Protein AF-A0A2S6GX81-F1 (afdb_monomer_lite)

Sequence (161 aa):
MDPTSSNTDDGLLDSLLEAAHRHRLNGKPDRALTLLHQAISLGGEDRAYARATTADLLFSIGEVEGAREQLHFLRTETPVWSAPCQLVAEMAGDRGELPEALSWYDLALANLPEEDMAEMDGPNAGYCFANSLLNARNRVRRAMDRPLDDWDNMTIDFKDR

Foldseek 3Di:
DDPDDPDDVPCLLVVLQVVLVVCVVVVNNVSSVVSLVVQLVVDDVSVLLSLLSNLLSCVVVVVNVSSVVSVVCQLPDPPRALVSLQSNLVVCVVVVVLVSSLVSLVSSLVNPDPVLVVCCVPPCVLPGPLLVSLVSNLVSCVVVVHDDDP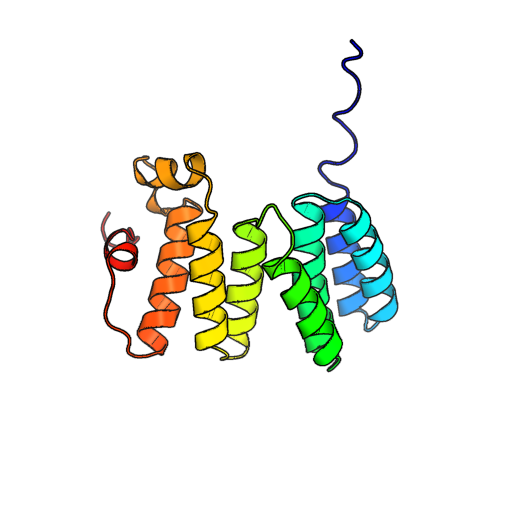SVVSHDDPVPD

Secondary structure (DSSP, 8-state):
------SSSTTHHHHHHHHHHHHHHTT-HHHHHHHHHHHHTT-HHHHHHHHHHHHHHHHHTT-HHHHHHHHHHHHHSSS--HHHHHHHHHHHHHTT-HHHHHHHHHHHHHT--HHHHHGGGSTTGGGSHHHHHHHHHHHHHHHTTPPP-TTGGG---GGG-

InterPro domains:
  IPR011990 Tetratricopeptide-like helical domain superfamily [G3DSA:1.25.40.10] (3-146)
  IPR011990 Tetratricopeptide-like helical domain superfamily [SSF48452] (8-115)

Organism: NCBI:txid155976

Radius of gyration: 17.34 Å; chains: 1; bounding box: 40×48×45 Å

pLDDT: mean 91.12, std 14.39, range [30.72, 98.69]

Structure (mmCIF, N/CA/C/O backbone):
data_AF-A0A2S6GX81-F1
#
_entry.id   AF-A0A2S6GX81-F1
#
loop_
_atom_site.group_PDB
_atom_site.id
_atom_site.type_symbol
_atom_site.label_atom_id
_atom_site.label_alt_id
_atom_site.label_comp_id
_atom_site.label_asym_id
_atom_site.label_entity_id
_atom_site.label_seq_id
_atom_site.pdbx_PDB_ins_code
_atom_site.Cartn_x
_atom_site.Cartn_y
_atom_site.Cartn_z
_atom_site.occupancy
_atom_site.B_iso_or_equiv
_atom_site.auth_seq_id
_atom_site.auth_comp_id
_atom_site.auth_asym_id
_atom_site.auth_atom_id
_atom_site.pdbx_PDB_model_num
ATOM 1 N N . MET A 1 1 ? 24.978 29.513 3.551 1.00 39.66 1 MET A N 1
ATOM 2 C CA . MET A 1 1 ? 24.380 28.241 3.105 1.00 39.66 1 MET A CA 1
ATOM 3 C C . MET A 1 1 ? 24.725 27.240 4.181 1.00 39.66 1 MET A C 1
ATOM 5 O O . MET A 1 1 ? 25.876 26.833 4.241 1.00 39.66 1 MET A O 1
ATOM 9 N N . ASP A 1 2 ? 23.795 26.991 5.098 1.00 30.72 2 ASP A N 1
ATOM 10 C CA . ASP A 1 2 ? 23.990 26.023 6.180 1.00 30.72 2 ASP A CA 1
ATOM 11 C C . ASP A 1 2 ? 23.835 24.598 5.639 1.00 30.72 2 ASP A C 1
ATOM 13 O O . ASP A 1 2 ? 22.800 24.301 5.039 1.00 30.72 2 ASP A O 1
ATOM 17 N N . PRO A 1 3 ? 24.815 23.706 5.855 1.00 44.44 3 PRO A N 1
ATOM 18 C CA . PRO A 1 3 ? 24.682 22.283 5.617 1.00 44.44 3 PRO A CA 1
ATOM 19 C C . PRO A 1 3 ? 24.415 21.585 6.957 1.00 44.44 3 PRO A C 1
ATOM 21 O O . PRO A 1 3 ? 25.279 20.894 7.486 1.00 44.44 3 PRO A O 1
ATOM 24 N N . THR A 1 4 ? 23.242 21.801 7.554 1.00 47.16 4 THR A N 1
ATOM 25 C CA . THR A 1 4 ? 22.838 21.107 8.791 1.00 47.16 4 THR A CA 1
ATOM 26 C C . THR A 1 4 ? 21.326 20.895 8.824 1.00 47.16 4 THR A C 1
ATOM 28 O O . THR A 1 4 ? 20.606 21.623 9.501 1.00 47.16 4 THR A O 1
ATOM 31 N N . SER A 1 5 ? 20.824 19.912 8.079 1.00 43.75 5 SER A N 1
ATOM 32 C CA . SER A 1 5 ? 19.507 19.288 8.310 1.00 43.75 5 SER A CA 1
ATOM 33 C C . SER A 1 5 ? 19.464 17.956 7.568 1.00 43.75 5 SER A C 1
ATOM 35 O O . SER A 1 5 ? 18.913 17.866 6.483 1.00 43.75 5 SER A O 1
ATOM 37 N N . SER A 1 6 ? 20.157 16.949 8.095 1.00 46.31 6 SER A N 1
ATOM 38 C CA . SER A 1 6 ? 20.102 15.574 7.581 1.00 46.31 6 SER A CA 1
ATOM 39 C C . SER A 1 6 ? 20.780 14.650 8.589 1.00 46.31 6 SER A C 1
ATOM 41 O O . SER A 1 6 ? 21.928 14.266 8.371 1.00 46.31 6 SER A O 1
ATOM 43 N N . ASN A 1 7 ? 20.142 14.384 9.739 1.00 39.34 7 ASN A N 1
ATOM 44 C CA . ASN A 1 7 ? 20.481 13.182 10.525 1.00 39.34 7 ASN A CA 1
ATOM 45 C C . ASN A 1 7 ? 19.511 12.790 11.665 1.00 39.34 7 ASN A C 1
ATOM 47 O O . ASN A 1 7 ? 19.928 12.088 12.585 1.00 39.34 7 ASN A O 1
ATOM 51 N N . THR A 1 8 ? 18.247 13.232 11.663 1.00 43.56 8 THR A N 1
ATOM 52 C CA . THR A 1 8 ? 17.301 12.866 12.747 1.00 43.56 8 THR A CA 1
ATOM 53 C C . THR A 1 8 ? 15.945 12.328 12.293 1.00 43.56 8 THR A C 1
ATOM 55 O O . THR A 1 8 ? 15.230 11.805 13.144 1.00 43.56 8 THR A O 1
ATOM 58 N N . ASP A 1 9 ? 15.611 12.388 10.999 1.00 54.78 9 ASP A N 1
ATOM 59 C CA . ASP A 1 9 ? 14.265 12.039 10.515 1.00 54.78 9 ASP A CA 1
ATOM 60 C C . ASP A 1 9 ? 14.164 10.655 9.843 1.00 54.78 9 ASP A C 1
ATOM 62 O O . ASP A 1 9 ? 13.097 10.052 9.919 1.00 54.78 9 ASP A O 1
ATOM 66 N N . ASP A 1 10 ? 15.259 10.077 9.325 1.00 61.06 10 ASP A N 1
ATOM 67 C CA . ASP A 1 10 ? 15.243 8.837 8.510 1.00 61.06 10 ASP A CA 1
ATOM 68 C C . ASP A 1 10 ? 14.699 7.571 9.214 1.00 61.06 10 ASP A C 1
ATOM 70 O O . ASP A 1 10 ? 14.503 6.548 8.572 1.00 61.06 10 ASP A O 1
ATOM 74 N N . GLY A 1 11 ? 14.445 7.606 10.526 1.00 86.19 11 GLY A N 1
ATOM 75 C CA . GLY A 1 11 ? 13.850 6.487 11.277 1.00 86.19 11 GLY A CA 1
ATOM 76 C C . GLY A 1 11 ? 12.650 6.872 12.144 1.00 86.19 11 GLY A C 1
ATOM 77 O O . GLY A 1 11 ? 12.181 6.059 12.952 1.00 86.19 11 GLY A O 1
ATOM 78 N N . LEU A 1 12 ? 12.169 8.118 12.044 1.00 92.94 12 LEU A N 1
ATOM 79 C CA . LEU A 1 12 ? 11.042 8.578 12.853 1.00 92.94 12 LEU A CA 1
ATOM 80 C C . LEU A 1 12 ? 9.736 7.935 12.382 1.00 92.94 12 LEU A C 1
ATOM 82 O O . LEU A 1 12 ? 8.969 7.467 13.227 1.00 92.94 12 LEU A O 1
ATOM 86 N N . LEU A 1 13 ? 9.519 7.849 11.064 1.00 94.69 13 LEU A N 1
ATOM 87 C CA . LEU A 1 13 ? 8.404 7.094 10.496 1.00 94.69 13 LEU A CA 1
ATOM 88 C C . LEU A 1 13 ? 8.407 5.663 11.035 1.00 94.69 13 LEU A C 1
ATOM 90 O O . LEU A 1 13 ? 7.440 5.262 11.677 1.00 94.69 13 LEU A O 1
ATOM 94 N N . ASP A 1 14 ? 9.505 4.930 10.850 1.00 94.88 14 ASP A N 1
ATOM 95 C CA . ASP A 1 14 ? 9.631 3.536 11.284 1.00 94.88 14 ASP A CA 1
ATOM 96 C C . ASP A 1 14 ? 9.312 3.371 12.769 1.00 94.88 14 ASP A C 1
ATOM 98 O O . ASP A 1 14 ? 8.541 2.495 13.162 1.00 94.88 14 ASP A O 1
ATOM 102 N N . SER A 1 15 ? 9.842 4.265 13.606 1.00 97.00 15 SER A N 1
ATOM 103 C CA . SER A 1 15 ? 9.584 4.260 15.046 1.00 97.00 15 SER A CA 1
ATOM 104 C C . SER A 1 15 ? 8.103 4.470 15.376 1.00 97.00 15 SER A C 1
ATOM 106 O O . SER A 1 15 ? 7.568 3.810 16.274 1.00 97.00 15 SER A O 1
ATOM 108 N N . LEU A 1 16 ? 7.433 5.381 14.664 1.00 97.75 16 LEU A N 1
ATOM 109 C CA . LEU A 1 16 ? 6.007 5.660 14.828 1.00 97.75 16 LEU A CA 1
ATOM 110 C C . LEU A 1 16 ? 5.143 4.499 14.327 1.00 97.75 16 LEU A C 1
ATOM 112 O O . LEU A 1 16 ? 4.221 4.097 15.040 1.00 97.75 16 LEU A O 1
ATOM 116 N N . LEU A 1 17 ? 5.450 3.934 13.155 1.00 96.44 17 LEU A N 1
ATOM 117 C CA . LEU A 1 17 ? 4.729 2.797 12.575 1.00 96.44 17 LEU A CA 1
ATOM 118 C C . LEU A 1 17 ? 4.861 1.553 13.456 1.00 96.44 17 LEU A C 1
ATOM 120 O O . LEU A 1 17 ? 3.857 0.925 13.792 1.00 96.44 17 LEU A O 1
ATOM 124 N N . GLU A 1 18 ? 6.069 1.243 13.917 1.00 97.19 18 GLU A N 1
ATOM 125 C CA . GLU A 1 18 ? 6.337 0.131 14.828 1.00 97.19 18 GLU A CA 1
ATOM 126 C C . GLU A 1 18 ? 5.603 0.322 16.169 1.00 97.19 18 GLU A C 1
ATOM 128 O O . GLU A 1 18 ? 4.937 -0.583 16.682 1.00 97.19 18 GLU A O 1
ATOM 133 N N . ALA A 1 19 ? 5.635 1.529 16.743 1.00 97.81 19 ALA A N 1
ATOM 134 C CA . ALA A 1 19 ? 4.887 1.821 17.964 1.00 97.81 19 ALA A CA 1
ATOM 135 C C . ALA A 1 19 ? 3.361 1.730 17.761 1.00 97.81 19 ALA A C 1
ATOM 137 O O . ALA A 1 19 ? 2.661 1.185 18.625 1.00 97.81 19 ALA A O 1
ATOM 138 N N . ALA A 1 20 ? 2.843 2.209 16.628 1.00 97.31 20 ALA A N 1
ATOM 139 C CA . ALA A 1 20 ? 1.436 2.085 16.261 1.00 97.31 20 ALA A CA 1
ATOM 140 C C . ALA A 1 20 ? 1.031 0.614 16.102 1.00 97.31 20 ALA A C 1
ATOM 142 O O . ALA A 1 20 ? 0.021 0.189 16.671 1.00 97.31 20 ALA A O 1
ATOM 143 N N . HIS A 1 21 ? 1.855 -0.190 15.427 1.00 95.81 21 HIS A N 1
ATOM 144 C CA . HIS A 1 21 ? 1.649 -1.624 15.264 1.00 95.81 21 HIS A CA 1
ATOM 145 C C . HIS A 1 21 ? 1.559 -2.337 16.619 1.00 95.81 21 HIS A C 1
ATOM 147 O O . HIS A 1 21 ? 0.603 -3.074 16.877 1.00 95.81 21 HIS A O 1
ATOM 153 N N . ARG A 1 22 ? 2.476 -2.040 17.551 1.00 97.94 22 ARG A N 1
ATOM 154 C CA . ARG A 1 22 ? 2.406 -2.570 18.923 1.00 97.94 22 ARG A CA 1
ATOM 155 C C . ARG A 1 22 ? 1.123 -2.169 19.643 1.00 97.94 22 ARG A C 1
ATOM 157 O O . ARG A 1 22 ? 0.556 -2.979 20.375 1.00 97.94 22 ARG A O 1
ATOM 164 N N . HIS A 1 23 ? 0.641 -0.939 19.480 1.00 97.81 23 HIS A N 1
ATOM 165 C CA . HIS A 1 23 ? -0.634 -0.532 20.074 1.00 97.81 23 HIS A CA 1
ATOM 166 C C . HIS A 1 23 ? -1.828 -1.267 19.464 1.00 97.81 23 HIS A C 1
ATOM 168 O O . HIS A 1 23 ? -2.697 -1.708 20.220 1.00 97.81 23 HIS A O 1
ATOM 174 N N . ARG A 1 24 ? -1.830 -1.476 18.143 1.00 94.44 24 ARG A N 1
ATOM 175 C CA . ARG A 1 24 ? -2.839 -2.277 17.441 1.00 94.44 24 ARG A CA 1
ATOM 176 C C . ARG A 1 24 ? -2.900 -3.704 17.987 1.00 94.44 24 ARG A C 1
ATOM 178 O O . ARG A 1 24 ? -3.968 -4.137 18.407 1.00 94.44 24 ARG A O 1
ATOM 185 N N . LEU A 1 25 ? -1.758 -4.393 18.072 1.00 95.56 25 LEU A N 1
ATOM 186 C CA . LEU A 1 25 ? -1.678 -5.761 18.610 1.00 95.56 25 LEU A CA 1
ATOM 187 C C . LEU A 1 25 ? -2.169 -5.870 20.062 1.00 95.56 25 LEU A C 1
ATOM 189 O O . LEU A 1 25 ? -2.679 -6.906 20.473 1.00 95.56 25 LEU A O 1
ATOM 193 N N . ASN A 1 26 ? -2.053 -4.790 20.834 1.00 96.81 26 ASN A N 1
ATOM 194 C CA . ASN A 1 26 ? -2.529 -4.716 22.214 1.00 96.81 26 ASN A CA 1
ATOM 195 C C . ASN A 1 26 ? -3.995 -4.251 22.346 1.00 96.81 26 ASN A C 1
ATOM 197 O O . ASN A 1 26 ? -4.411 -3.897 23.451 1.00 96.81 26 ASN A O 1
ATOM 201 N N . GLY A 1 27 ? -4.760 -4.191 21.249 1.00 96.31 27 GLY A N 1
ATOM 202 C CA . GLY A 1 27 ? -6.167 -3.776 21.257 1.00 96.31 27 GLY A CA 1
ATOM 203 C C . GLY A 1 27 ? -6.373 -2.300 21.606 1.00 96.31 27 GLY A C 1
ATOM 204 O O . GLY A 1 27 ? -7.377 -1.947 22.218 1.00 96.31 27 GLY A O 1
ATOM 205 N N . LYS A 1 28 ? -5.408 -1.431 21.274 1.00 97.88 28 LYS A N 1
ATOM 206 C CA . LYS A 1 28 ? -5.448 0.018 21.554 1.00 97.88 28 LYS A CA 1
ATOM 207 C C . LYS A 1 28 ? -5.445 0.832 20.249 1.00 97.88 28 LYS A C 1
ATOM 209 O O . LYS A 1 28 ? -4.477 1.563 20.014 1.00 97.88 28 LYS A O 1
ATOM 214 N N . PRO A 1 29 ? -6.487 0.718 19.403 1.00 96.81 29 PRO A N 1
ATOM 215 C CA . PRO A 1 29 ? -6.523 1.364 18.091 1.00 96.81 29 PRO A CA 1
ATOM 216 C C . PRO A 1 29 ? -6.407 2.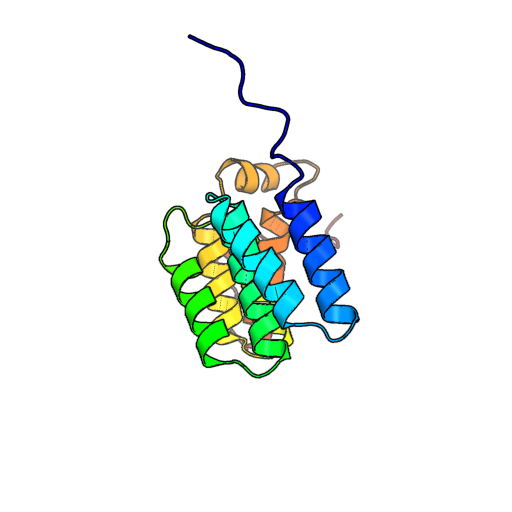892 18.173 1.00 96.81 29 PRO A C 1
ATOM 218 O O . PRO A 1 29 ? -5.634 3.465 17.418 1.00 96.81 29 PRO A O 1
ATOM 221 N N . ASP A 1 30 ? -7.027 3.548 19.157 1.00 97.69 30 ASP A N 1
ATOM 222 C CA . ASP A 1 30 ? -6.940 5.013 19.318 1.00 97.69 30 ASP A CA 1
ATOM 223 C C . ASP A 1 30 ? -5.504 5.511 19.539 1.00 97.69 30 ASP A C 1
ATOM 225 O O . ASP A 1 30 ? -5.095 6.570 19.053 1.00 97.69 30 ASP A O 1
ATOM 229 N N . ARG A 1 31 ? -4.699 4.727 20.270 1.00 98.19 31 ARG A N 1
ATOM 230 C CA . ARG A 1 31 ? -3.282 5.045 20.487 1.00 98.19 31 ARG A CA 1
ATOM 231 C C . ARG A 1 31 ? -2.466 4.828 19.223 1.00 98.19 31 ARG A C 1
ATOM 233 O O . ARG A 1 31 ? -1.569 5.619 18.956 1.00 98.19 31 ARG A O 1
ATOM 240 N N . ALA A 1 32 ? -2.786 3.789 18.456 1.00 98.31 32 ALA A N 1
ATOM 241 C CA . ALA A 1 32 ? -2.164 3.569 17.159 1.00 98.31 32 ALA A CA 1
ATOM 242 C C . ALA A 1 32 ? -2.495 4.723 16.194 1.00 98.31 32 ALA A C 1
ATOM 244 O O . ALA A 1 32 ? -1.577 5.319 15.642 1.00 98.31 32 ALA A O 1
ATOM 245 N N . LEU A 1 33 ? -3.766 5.131 16.094 1.00 98.31 33 LEU A N 1
ATOM 246 C CA . LEU A 1 33 ? -4.204 6.267 15.272 1.00 98.31 33 LEU A CA 1
ATOM 247 C C . LEU A 1 33 ? -3.524 7.580 15.672 1.00 98.31 33 LEU A C 1
ATOM 249 O O . LEU A 1 33 ? -3.109 8.346 14.809 1.00 98.31 33 LEU A O 1
ATOM 253 N N . THR A 1 34 ? -3.336 7.823 16.972 1.00 98.38 34 THR A N 1
ATOM 254 C CA . THR A 1 34 ? -2.618 9.016 17.453 1.00 98.38 34 THR A CA 1
ATOM 255 C C . THR A 1 34 ? -1.191 9.084 16.899 1.00 98.38 34 THR A C 1
ATOM 257 O O . THR A 1 34 ? -0.740 10.154 16.496 1.00 98.38 34 THR A O 1
ATOM 260 N N . LEU A 1 35 ? -0.482 7.953 16.857 1.00 98.56 35 LEU A N 1
ATOM 261 C CA . LEU A 1 35 ? 0.884 7.881 16.330 1.00 98.56 35 LEU A CA 1
ATOM 262 C C . LEU A 1 35 ? 0.908 7.974 14.804 1.00 98.56 35 LEU A C 1
ATOM 264 O O . LEU A 1 35 ? 1.767 8.647 14.244 1.00 98.56 35 LEU A O 1
ATOM 268 N N . LEU A 1 36 ? -0.072 7.376 14.128 1.00 98.31 36 LEU A N 1
ATOM 269 C CA . LEU A 1 36 ? -0.196 7.486 12.677 1.00 98.31 36 LEU A CA 1
ATOM 270 C C . LEU A 1 36 ? -0.523 8.920 12.230 1.00 98.31 36 LEU A C 1
ATOM 272 O O . LEU A 1 36 ? 0.027 9.385 11.237 1.00 98.31 36 LEU A O 1
ATOM 276 N N . HIS A 1 37 ? -1.316 9.678 12.992 1.00 98.00 37 HIS A N 1
ATOM 277 C CA . HIS A 1 37 ? -1.522 11.111 12.739 1.00 98.00 37 HIS A CA 1
ATOM 278 C C . HIS A 1 37 ? -0.238 11.939 12.911 1.00 98.00 37 HIS A C 1
ATOM 280 O O . HIS A 1 37 ? -0.025 12.913 12.183 1.00 98.00 37 HIS A O 1
ATOM 286 N N . GLN A 1 38 ? 0.643 11.551 13.839 1.00 97.75 38 GLN A N 1
ATOM 287 C CA . GLN A 1 38 ? 1.975 12.156 13.936 1.00 97.75 38 GLN A CA 1
ATOM 288 C C . GLN A 1 38 ? 2.814 11.816 12.700 1.00 97.75 38 GLN A C 1
ATOM 290 O O . GLN A 1 38 ? 3.408 12.720 12.121 1.00 97.75 38 GLN A O 1
ATOM 295 N N . ALA A 1 39 ? 2.784 10.564 12.236 1.00 97.38 39 ALA A N 1
ATOM 296 C CA . ALA A 1 39 ? 3.502 10.143 11.032 1.00 97.38 39 ALA A CA 1
ATOM 297 C C . ALA A 1 39 ? 2.999 10.866 9.764 1.00 97.38 39 ALA A C 1
ATOM 299 O O . ALA A 1 39 ? 3.794 11.332 8.956 1.00 97.38 39 ALA A O 1
ATOM 300 N N . ILE A 1 40 ? 1.687 11.093 9.632 1.00 97.88 40 ILE A N 1
ATOM 301 C CA . ILE A 1 40 ? 1.101 11.915 8.552 1.00 97.88 40 ILE A CA 1
ATOM 302 C C . ILE A 1 40 ? 1.668 13.346 8.546 1.00 97.88 40 ILE A C 1
ATOM 304 O O . ILE A 1 40 ? 1.825 13.962 7.483 1.00 97.88 40 ILE A O 1
ATOM 308 N N . SER A 1 41 ? 1.982 13.882 9.727 1.00 96.88 41 SER A N 1
ATOM 309 C CA . SER A 1 41 ? 2.504 15.241 9.884 1.00 96.88 41 SER A CA 1
ATOM 310 C C . SER A 1 41 ? 3.959 15.390 9.418 1.00 96.88 41 SER A C 1
ATOM 312 O O . SER A 1 41 ? 4.379 16.522 9.193 1.00 96.88 41 SER A O 1
ATOM 314 N N . LEU A 1 42 ? 4.694 14.287 9.207 1.00 95.38 42 LEU A N 1
ATOM 315 C CA . LEU A 1 42 ? 6.056 14.303 8.648 1.00 95.38 42 LEU A CA 1
ATOM 316 C C . LEU A 1 42 ? 6.075 14.791 7.190 1.00 95.38 42 LEU A C 1
ATOM 318 O O . LEU A 1 42 ? 7.016 15.450 6.760 1.00 95.38 42 LEU A O 1
ATOM 322 N N . GLY A 1 43 ? 4.984 14.571 6.447 1.00 95.19 43 GLY A N 1
ATOM 323 C CA . GLY A 1 43 ? 4.894 14.968 5.041 1.00 95.19 43 GLY A CA 1
ATOM 324 C C . GLY A 1 43 ? 5.614 14.004 4.100 1.00 95.19 43 GLY A C 1
ATOM 325 O O . GLY A 1 43 ? 5.954 12.894 4.487 1.00 95.19 43 GLY A O 1
ATOM 326 N N . GLY A 1 44 ? 5.778 14.414 2.839 1.00 95.25 44 GLY A N 1
ATOM 327 C CA . GLY A 1 44 ? 6.495 13.623 1.834 1.00 95.25 44 GLY A CA 1
ATOM 328 C C . GLY A 1 44 ? 5.949 12.203 1.650 1.00 95.25 44 GLY A C 1
ATOM 329 O O . GLY A 1 44 ? 4.738 11.976 1.717 1.00 95.25 44 GLY A O 1
ATOM 330 N N . GLU A 1 45 ? 6.857 11.265 1.399 1.00 95.12 45 GLU A N 1
ATOM 331 C CA . GLU A 1 45 ? 6.552 9.839 1.268 1.00 95.12 45 GLU A CA 1
ATOM 332 C C . GLU A 1 45 ? 6.116 9.210 2.603 1.00 95.12 45 GLU A C 1
ATOM 334 O O . GLU A 1 45 ? 5.188 8.401 2.631 1.00 95.12 45 GLU A O 1
ATOM 339 N N . ASP A 1 46 ? 6.676 9.664 3.727 1.00 96.31 46 ASP A N 1
ATOM 340 C CA . ASP A 1 46 ? 6.303 9.204 5.071 1.00 96.31 46 ASP A CA 1
ATOM 341 C C . ASP A 1 46 ? 4.813 9.391 5.354 1.00 96.31 46 ASP A C 1
ATOM 343 O O . ASP A 1 46 ? 4.138 8.498 5.876 1.00 96.31 46 ASP A O 1
ATOM 347 N N . ARG A 1 47 ? 4.257 10.539 4.947 1.00 97.38 47 ARG A N 1
ATOM 348 C CA . ARG A 1 47 ? 2.814 10.779 5.018 1.00 97.38 47 ARG A CA 1
ATOM 349 C C . ARG A 1 47 ? 2.042 9.739 4.218 1.00 97.38 47 ARG A C 1
ATOM 351 O O . ARG A 1 47 ? 1.008 9.269 4.689 1.00 97.38 47 ARG A O 1
ATOM 358 N N . ALA A 1 48 ? 2.500 9.411 3.016 1.00 97.88 48 ALA A N 1
ATOM 359 C CA . ALA A 1 48 ? 1.827 8.460 2.146 1.00 97.88 48 ALA A CA 1
ATOM 360 C C . ALA A 1 48 ? 1.817 7.048 2.763 1.00 97.88 48 ALA A C 1
ATOM 362 O O . ALA A 1 48 ? 0.750 6.430 2.842 1.00 97.88 48 ALA A O 1
ATOM 363 N N . TYR A 1 49 ? 2.942 6.589 3.321 1.00 97.62 49 TYR A N 1
ATOM 364 C CA . TYR A 1 49 ? 3.000 5.347 4.105 1.00 97.62 49 TYR A CA 1
ATOM 365 C C . TYR A 1 49 ? 2.070 5.374 5.320 1.00 97.62 49 TYR A C 1
ATOM 367 O O . TYR A 1 49 ? 1.328 4.418 5.576 1.00 97.62 49 TYR A O 1
ATOM 375 N N . ALA A 1 50 ? 2.065 6.484 6.058 1.00 98.06 50 ALA A N 1
ATOM 376 C CA . ALA A 1 50 ? 1.216 6.647 7.227 1.00 98.06 50 ALA A CA 1
ATOM 377 C C . ALA A 1 50 ? -0.275 6.617 6.860 1.00 98.06 50 ALA A C 1
ATOM 379 O O . ALA A 1 50 ? -1.062 6.002 7.580 1.00 98.06 50 ALA A O 1
ATOM 380 N N . ARG A 1 51 ? -0.681 7.207 5.727 1.00 98.50 51 ARG A N 1
ATOM 381 C CA . ARG A 1 51 ? -2.062 7.130 5.220 1.00 98.50 51 ARG A CA 1
ATOM 382 C C . ARG A 1 51 ? -2.457 5.705 4.842 1.00 98.50 51 ARG A C 1
ATOM 384 O O . ARG A 1 51 ? -3.523 5.263 5.266 1.00 98.50 51 ARG A O 1
ATOM 391 N N . ALA A 1 52 ? -1.604 4.976 4.120 1.00 98.25 52 ALA A N 1
ATOM 392 C CA . ALA A 1 52 ? -1.845 3.569 3.786 1.00 98.25 52 ALA A CA 1
ATOM 393 C C . ALA A 1 52 ? -2.016 2.713 5.057 1.00 98.25 52 ALA A C 1
ATOM 395 O O . ALA A 1 52 ? -3.002 1.991 5.203 1.00 98.25 52 ALA A O 1
ATOM 396 N N . THR A 1 53 ? -1.126 2.894 6.037 1.00 98.06 53 THR A N 1
ATOM 397 C CA . THR A 1 53 ? -1.184 2.186 7.329 1.00 98.06 53 THR A CA 1
ATOM 398 C C . THR A 1 53 ? -2.416 2.574 8.153 1.00 98.06 53 THR A C 1
ATOM 400 O O . THR A 1 53 ? -3.031 1.734 8.810 1.00 98.06 53 THR A O 1
ATOM 403 N N . THR A 1 54 ? -2.814 3.849 8.111 1.00 98.56 54 THR A N 1
ATOM 404 C CA . THR A 1 54 ? -4.038 4.332 8.767 1.00 98.56 54 THR A CA 1
ATOM 405 C C . THR A 1 54 ? -5.272 3.696 8.140 1.00 98.56 54 THR A C 1
ATOM 407 O O . THR A 1 54 ? -6.158 3.262 8.871 1.00 98.56 54 THR A O 1
ATOM 410 N N . ALA A 1 55 ? -5.321 3.583 6.811 1.00 98.44 55 ALA A N 1
ATOM 411 C CA . ALA A 1 55 ? -6.417 2.917 6.121 1.00 98.44 55 ALA A CA 1
ATOM 412 C C . ALA A 1 55 ? -6.534 1.435 6.515 1.00 98.44 55 ALA A C 1
ATOM 414 O O . ALA A 1 55 ? -7.639 0.996 6.829 1.00 98.44 55 ALA A O 1
ATOM 415 N N . ASP A 1 56 ? -5.424 0.686 6.576 1.00 97.31 56 ASP A N 1
ATOM 416 C CA . ASP A 1 56 ? -5.428 -0.712 7.048 1.00 97.31 56 ASP A CA 1
ATOM 417 C C . ASP A 1 56 ? -5.990 -0.832 8.471 1.00 97.31 56 ASP A C 1
ATOM 419 O O . ASP A 1 56 ? -6.902 -1.620 8.739 1.00 97.31 56 ASP A O 1
ATOM 423 N N . LEU A 1 57 ? -5.501 0.009 9.389 1.00 97.56 57 LEU A N 1
ATOM 424 C CA . LEU A 1 57 ? -5.995 0.022 10.762 1.00 97.56 57 LEU A CA 1
ATOM 425 C C . LEU A 1 57 ? -7.499 0.323 10.817 1.00 97.56 57 LEU A C 1
ATOM 427 O O . LEU A 1 57 ? -8.225 -0.397 11.501 1.00 97.56 57 LEU A O 1
ATOM 431 N N . LEU A 1 58 ? -7.968 1.343 10.097 1.00 98.31 58 LEU A N 1
ATOM 432 C CA . LEU A 1 58 ? -9.378 1.740 10.075 1.00 98.31 58 LEU A CA 1
ATOM 433 C C . LEU A 1 58 ? -10.275 0.635 9.501 1.00 98.31 58 LEU A C 1
ATOM 435 O O . LEU A 1 58 ? -11.291 0.306 10.114 1.00 98.31 58 LEU A O 1
ATOM 439 N N . PHE A 1 59 ? -9.868 -0.025 8.411 1.00 97.06 59 PHE A N 1
ATOM 440 C CA . PHE A 1 59 ? -10.575 -1.208 7.913 1.00 97.06 59 PHE A CA 1
ATOM 441 C C . PHE A 1 59 ? -10.638 -2.317 8.968 1.00 97.06 59 PHE A C 1
ATOM 443 O O . PHE A 1 59 ? -11.707 -2.888 9.185 1.00 97.06 59 PHE A O 1
ATOM 450 N N . SER A 1 60 ? -9.530 -2.595 9.664 1.00 94.81 60 SER A N 1
ATOM 451 C CA . SER A 1 60 ? -9.464 -3.668 10.668 1.00 94.81 60 SER A CA 1
ATOM 452 C C . SER A 1 60 ? -10.400 -3.461 11.868 1.00 94.81 60 SER A C 1
ATOM 454 O O . SER A 1 60 ? -10.801 -4.437 12.502 1.00 94.81 60 SER A O 1
ATOM 456 N N . ILE A 1 61 ? -10.773 -2.211 12.167 1.00 96.31 61 ILE A N 1
ATOM 457 C CA . ILE A 1 61 ? -11.704 -1.863 13.253 1.00 96.31 61 ILE A CA 1
ATOM 458 C C . ILE A 1 61 ? -13.118 -1.525 12.756 1.00 96.31 61 ILE A C 1
ATOM 460 O O . ILE A 1 61 ? -13.977 -1.188 13.565 1.00 96.31 61 ILE A O 1
ATOM 464 N N . GLY A 1 62 ? -13.378 -1.647 11.450 1.00 96.81 62 GLY A N 1
ATOM 465 C CA . GLY A 1 62 ? -14.693 -1.414 10.845 1.00 96.81 62 GLY A CA 1
ATOM 466 C C . GLY A 1 62 ? -15.015 0.045 10.508 1.00 96.81 62 GLY A C 1
ATOM 467 O O . GLY A 1 62 ? -16.130 0.322 10.076 1.00 96.81 62 GLY A O 1
ATOM 468 N N . GLU A 1 63 ? -14.058 0.965 10.640 1.00 97.88 63 GLU A N 1
ATOM 469 C CA . GLU A 1 63 ? -14.205 2.389 10.300 1.00 97.88 63 GLU A CA 1
ATOM 470 C C . GLU A 1 63 ? -13.983 2.611 8.791 1.00 97.88 63 GLU A C 1
ATOM 472 O O . GLU A 1 63 ? -13.008 3.224 8.344 1.00 97.88 63 GLU A O 1
ATOM 477 N N . VAL A 1 64 ? -14.879 2.042 7.982 1.00 97.50 64 VAL A N 1
ATOM 478 C CA . VAL A 1 64 ? -14.736 1.926 6.521 1.00 97.50 64 VAL A CA 1
ATOM 479 C C . VAL A 1 64 ? -14.665 3.289 5.834 1.00 97.50 64 VAL A C 1
ATOM 481 O O . VAL A 1 64 ? -13.837 3.488 4.946 1.00 97.50 64 VAL A O 1
ATOM 484 N N . GLU A 1 65 ? -15.513 4.236 6.221 1.00 98.19 65 GLU A N 1
ATOM 485 C CA . GLU A 1 65 ? -15.556 5.576 5.637 1.00 98.19 65 GLU A CA 1
ATOM 486 C C . GLU A 1 65 ? -14.241 6.324 5.873 1.00 98.19 65 GLU A C 1
ATOM 488 O O . GLU A 1 65 ? -13.679 6.887 4.932 1.00 98.19 65 GLU A O 1
ATOM 493 N N . GLY A 1 66 ? -13.708 6.255 7.096 1.00 98.38 66 GLY A N 1
ATOM 494 C CA . GLY A 1 66 ? -12.417 6.849 7.432 1.00 98.38 66 GLY A CA 1
ATOM 495 C C . GLY A 1 66 ? -11.272 6.206 6.650 1.00 98.38 66 GLY A C 1
ATOM 496 O O . GLY A 1 66 ? -10.402 6.908 6.136 1.00 98.38 66 GLY A O 1
ATOM 497 N N . ALA A 1 67 ? -11.283 4.878 6.497 1.00 98.38 67 ALA A N 1
ATOM 498 C CA . ALA A 1 67 ? -10.281 4.180 5.694 1.00 98.38 67 ALA A CA 1
ATOM 499 C C . ALA A 1 67 ? -10.304 4.661 4.234 1.00 98.38 67 ALA A C 1
ATOM 501 O O . ALA A 1 67 ? -9.266 5.014 3.670 1.00 98.38 67 ALA A O 1
ATOM 502 N N . ARG A 1 68 ? -11.500 4.750 3.638 1.00 98.06 68 ARG A N 1
ATOM 503 C CA . ARG A 1 68 ? -11.694 5.239 2.265 1.00 98.06 68 ARG A CA 1
ATOM 504 C C . ARG A 1 68 ? -11.269 6.695 2.097 1.00 98.06 68 ARG A C 1
ATOM 506 O O . ARG A 1 68 ? -10.731 7.040 1.049 1.00 98.06 68 ARG A O 1
ATOM 513 N N . GLU A 1 69 ? -11.464 7.533 3.109 1.00 98.50 69 GLU A N 1
ATOM 514 C CA . GLU A 1 69 ? -10.984 8.914 3.102 1.00 98.50 69 GLU A CA 1
ATOM 515 C C . GLU A 1 69 ? -9.447 8.980 3.065 1.00 98.50 69 GLU A C 1
ATOM 517 O O . GLU A 1 69 ? -8.882 9.712 2.251 1.00 98.50 69 GLU A O 1
ATOM 522 N N . GLN A 1 70 ? -8.749 8.163 3.863 1.00 98.56 70 GLN A N 1
ATOM 523 C CA . GLN A 1 70 ? -7.281 8.098 3.812 1.00 98.56 70 GLN A CA 1
ATOM 524 C C . GLN A 1 70 ? -6.769 7.637 2.445 1.00 98.56 70 GLN A C 1
ATOM 526 O O . GLN A 1 70 ? -5.825 8.224 1.910 1.00 98.56 70 GLN A O 1
ATOM 531 N N . LEU A 1 71 ? -7.419 6.630 1.857 1.00 98.56 71 LEU A N 1
ATOM 532 C CA . LEU A 1 71 ? -7.107 6.158 0.509 1.00 98.56 71 LEU A CA 1
ATOM 533 C C . LEU A 1 71 ? -7.385 7.220 -0.561 1.00 98.56 71 LEU A C 1
ATOM 535 O O . LEU A 1 71 ? -6.620 7.349 -1.516 1.00 98.56 71 LEU A O 1
ATOM 539 N N . HIS A 1 72 ? -8.449 8.008 -0.402 1.00 98.44 72 HIS A N 1
ATOM 540 C CA . HIS A 1 72 ? -8.733 9.129 -1.289 1.00 98.44 72 HIS A CA 1
ATOM 541 C C . HIS A 1 72 ? -7.611 10.168 -1.239 1.00 98.44 72 HIS A C 1
ATOM 543 O O . HIS A 1 72 ? -7.070 10.510 -2.289 1.00 98.44 72 HIS A O 1
ATOM 549 N N . PHE A 1 73 ? -7.202 10.599 -0.041 1.00 98.19 73 PHE A N 1
ATOM 550 C CA . PHE A 1 73 ? -6.096 11.543 0.103 1.00 98.19 73 PHE A CA 1
ATOM 551 C C . PHE A 1 73 ? -4.811 11.015 -0.529 1.00 98.19 73 PHE A C 1
ATOM 553 O O . PHE A 1 73 ? -4.208 11.725 -1.329 1.00 98.19 73 PHE A O 1
ATOM 560 N N . LEU A 1 74 ? -4.443 9.760 -0.252 1.00 97.69 74 LEU A N 1
ATOM 561 C CA . LEU A 1 74 ? -3.256 9.130 -0.835 1.00 97.69 74 LEU A CA 1
ATOM 562 C C . LEU A 1 74 ? -3.273 9.146 -2.373 1.00 97.69 74 LEU A C 1
ATOM 564 O O . LEU A 1 74 ? -2.239 9.350 -2.998 1.00 97.69 74 LEU A O 1
ATOM 568 N N . ARG A 1 75 ? -4.445 8.954 -2.988 1.00 97.25 75 ARG A N 1
ATOM 569 C CA . ARG A 1 75 ? -4.602 8.945 -4.450 1.00 97.25 75 ARG A CA 1
ATOM 570 C C . ARG A 1 75 ? -4.520 10.337 -5.080 1.00 97.25 75 ARG A C 1
ATOM 572 O O . ARG A 1 75 ? -4.220 10.446 -6.265 1.00 97.25 75 ARG A O 1
ATOM 579 N N . THR A 1 76 ? -4.868 11.382 -4.331 1.00 96.56 76 THR A N 1
ATOM 580 C CA . THR A 1 76 ? -5.013 12.749 -4.863 1.00 96.56 76 THR A CA 1
ATOM 581 C C . THR A 1 76 ? -3.892 13.703 -4.465 1.00 96.56 76 THR A C 1
ATOM 583 O O . THR A 1 76 ? -3.708 14.724 -5.126 1.00 96.56 76 THR A O 1
ATOM 586 N N . GLU A 1 77 ? -3.171 13.417 -3.381 1.00 94.75 77 GLU A N 1
ATOM 587 C CA . GLU A 1 77 ? -2.039 14.228 -2.942 1.00 94.75 77 GLU A CA 1
ATOM 588 C C . GLU A 1 77 ? -0.842 14.028 -3.880 1.00 94.75 77 GLU A C 1
ATOM 590 O O . GLU A 1 77 ? -0.546 12.917 -4.312 1.00 94.75 77 GLU A O 1
ATOM 595 N N . THR A 1 78 ? -0.152 15.124 -4.200 1.00 94.19 78 THR A N 1
ATOM 596 C CA . THR A 1 78 ? 1.044 15.108 -5.048 1.00 94.19 78 THR A CA 1
ATOM 597 C C . THR A 1 78 ? 2.298 15.421 -4.228 1.00 94.19 78 THR A C 1
ATOM 599 O O . THR A 1 78 ? 2.249 16.353 -3.416 1.00 94.19 78 THR A O 1
ATOM 602 N N . PRO A 1 79 ? 3.437 14.761 -4.495 1.00 95.56 79 PRO A N 1
ATOM 603 C CA . PRO A 1 79 ? 3.612 13.668 -5.459 1.00 95.56 79 PRO A CA 1
ATOM 604 C C . PRO A 1 79 ? 2.951 12.357 -4.994 1.00 95.56 79 PRO A C 1
ATOM 606 O O . PRO A 1 79 ? 2.759 12.145 -3.798 1.00 95.56 79 PRO A O 1
ATOM 609 N N . VAL A 1 80 ? 2.603 11.497 -5.955 1.00 97.00 80 VAL A N 1
ATOM 610 C CA . VAL A 1 80 ? 2.121 10.134 -5.693 1.00 97.00 80 VAL A CA 1
ATOM 611 C C . VAL A 1 80 ? 3.334 9.211 -5.615 1.00 97.00 80 VAL A C 1
ATOM 613 O O . VAL A 1 80 ? 4.156 9.208 -6.526 1.00 97.00 80 VAL A O 1
ATOM 616 N N . TRP A 1 81 ? 3.435 8.431 -4.539 1.00 96.75 81 TRP A N 1
ATOM 617 C CA . TRP A 1 81 ? 4.570 7.543 -4.280 1.00 96.75 81 TRP A CA 1
ATOM 618 C C . TRP A 1 81 ? 4.203 6.083 -4.537 1.00 96.75 81 TRP A C 1
ATOM 620 O O . TRP A 1 81 ? 3.162 5.596 -4.080 1.00 96.75 81 TRP A O 1
ATOM 630 N N . SER A 1 82 ? 5.074 5.375 -5.246 1.00 97.31 82 SER A N 1
ATOM 631 C CA . SER A 1 82 ? 4.810 4.023 -5.749 1.00 97.31 82 SER A CA 1
ATOM 632 C C . SER A 1 82 ? 4.717 2.977 -4.648 1.00 97.31 82 SER A C 1
ATOM 634 O O . SER A 1 82 ? 3.808 2.147 -4.670 1.00 97.31 82 SER A O 1
ATOM 636 N N . ALA A 1 83 ? 5.599 3.034 -3.653 1.00 96.38 83 ALA A N 1
ATOM 637 C CA . ALA A 1 83 ? 5.640 2.037 -2.590 1.00 96.38 83 ALA A CA 1
ATOM 638 C C . ALA A 1 83 ? 4.431 2.103 -1.630 1.00 96.38 83 ALA A C 1
ATOM 640 O O . ALA A 1 83 ? 3.808 1.063 -1.397 1.00 96.38 83 ALA A O 1
ATOM 641 N N . PRO A 1 84 ? 3.957 3.282 -1.180 1.00 97.94 84 PRO A N 1
ATOM 642 C CA . PRO A 1 84 ? 2.667 3.383 -0.492 1.00 97.94 84 PRO A CA 1
ATOM 643 C C . PRO A 1 84 ? 1.476 2.896 -1.333 1.00 97.94 84 PRO A C 1
ATOM 645 O O . PRO A 1 84 ? 0.554 2.283 -0.794 1.00 97.94 84 PRO A O 1
ATOM 648 N N . CYS A 1 85 ? 1.484 3.122 -2.653 1.00 98.56 85 CYS A N 1
ATOM 649 C CA . CYS A 1 85 ? 0.443 2.599 -3.544 1.00 98.56 85 CYS A CA 1
ATOM 650 C C . CYS A 1 85 ? 0.479 1.065 -3.636 1.00 98.56 85 CYS A C 1
ATOM 652 O O . CYS A 1 85 ? -0.584 0.443 -3.620 1.00 98.56 85 CYS A O 1
ATOM 654 N N . GLN A 1 86 ? 1.670 0.451 -3.679 1.00 98.06 86 GLN A N 1
ATOM 655 C CA . GLN A 1 86 ? 1.816 -1.007 -3.607 1.00 98.06 86 GLN A CA 1
ATOM 656 C C . GLN A 1 86 ? 1.171 -1.560 -2.340 1.00 98.06 86 GLN A C 1
ATOM 658 O O . GLN A 1 86 ? 0.382 -2.497 -2.422 1.00 98.06 86 GLN A O 1
ATOM 663 N N . LEU A 1 87 ? 1.475 -0.964 -1.184 1.00 97.88 87 LEU A N 1
ATOM 664 C CA . LEU A 1 87 ? 0.953 -1.427 0.099 1.00 97.88 87 LEU A CA 1
ATOM 665 C C . LEU A 1 87 ? -0.583 -1.452 0.098 1.00 97.88 87 LEU A C 1
ATOM 667 O O . LEU A 1 87 ? -1.199 -2.436 0.503 1.00 97.88 87 LEU A O 1
ATOM 671 N N . VAL A 1 88 ? -1.220 -0.404 -0.434 1.00 98.62 88 VAL A N 1
ATOM 672 C CA . VAL A 1 88 ? -2.684 -0.370 -0.561 1.00 98.62 88 VAL A CA 1
ATOM 673 C C . VAL A 1 88 ? -3.199 -1.401 -1.568 1.00 98.62 88 VAL A C 1
ATOM 675 O O . VAL A 1 88 ? -4.252 -2.004 -1.345 1.00 98.62 88 VAL A O 1
ATOM 678 N N . ALA A 1 89 ? -2.474 -1.633 -2.663 1.00 98.56 89 ALA A N 1
ATOM 679 C CA . ALA A 1 89 ? -2.832 -2.652 -3.641 1.00 98.56 89 ALA A CA 1
ATOM 680 C C . ALA A 1 89 ? -2.828 -4.062 -3.026 1.00 98.56 89 ALA A C 1
ATOM 682 O O . ALA A 1 89 ? -3.758 -4.837 -3.254 1.00 98.56 89 ALA A O 1
ATOM 683 N N . GLU A 1 90 ? -1.819 -4.379 -2.214 1.00 97.69 90 GLU A N 1
ATOM 684 C CA . GLU A 1 90 ? -1.718 -5.630 -1.454 1.00 97.69 90 GLU A CA 1
ATOM 685 C C . GLU A 1 90 ? -2.875 -5.766 -0.460 1.00 97.69 90 GLU A C 1
ATOM 687 O O . GLU A 1 90 ? -3.608 -6.752 -0.512 1.00 97.69 90 GLU A O 1
ATOM 692 N N . MET A 1 91 ? -3.136 -4.731 0.345 1.00 96.94 91 MET A N 1
ATOM 693 C CA . MET A 1 91 ? -4.267 -4.697 1.283 1.00 96.94 91 MET A CA 1
ATOM 694 C C . MET A 1 91 ? -5.626 -4.908 0.598 1.00 96.94 91 MET A C 1
ATOM 696 O O . MET A 1 91 ? -6.525 -5.541 1.154 1.00 96.94 91 MET A O 1
ATOM 700 N N . ALA A 1 92 ? -5.833 -4.334 -0.590 1.00 97.81 92 ALA A N 1
ATOM 701 C CA . ALA A 1 92 ? -7.049 -4.551 -1.372 1.00 97.81 92 ALA A CA 1
ATOM 702 C C . ALA 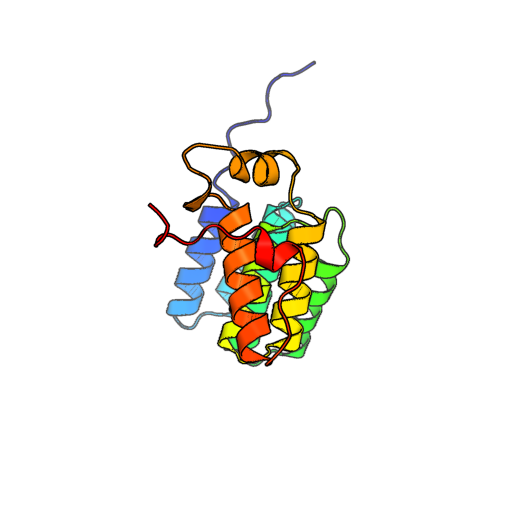A 1 92 ? -7.114 -5.986 -1.923 1.00 97.81 92 ALA A C 1
ATOM 704 O O . ALA A 1 92 ? -8.176 -6.609 -1.891 1.00 97.81 92 ALA A O 1
ATOM 705 N N . GLY A 1 93 ? -5.981 -6.533 -2.371 1.00 97.12 93 GLY A N 1
ATOM 706 C CA . GLY A 1 93 ? -5.858 -7.920 -2.818 1.00 97.12 93 GLY A CA 1
ATOM 707 C C . GLY A 1 93 ? -6.205 -8.924 -1.718 1.00 97.12 93 GLY A C 1
ATOM 708 O O . GLY A 1 93 ? -7.021 -9.816 -1.951 1.00 97.12 93 GLY A O 1
ATOM 709 N N . ASP A 1 94 ? -5.676 -8.727 -0.509 1.00 94.94 94 ASP A N 1
ATOM 710 C CA . ASP A 1 94 ? -5.939 -9.570 0.665 1.00 94.94 94 ASP A CA 1
ATOM 711 C C . ASP A 1 94 ? -7.415 -9.546 1.090 1.00 94.94 94 ASP A C 1
ATOM 713 O O . ASP A 1 94 ? -7.947 -10.538 1.594 1.00 94.94 94 ASP A O 1
ATOM 717 N N . ARG A 1 95 ? -8.114 -8.434 0.829 1.00 94.31 95 ARG A N 1
ATOM 718 C CA . ARG A 1 95 ? -9.566 -8.294 1.038 1.00 94.31 95 ARG A CA 1
ATOM 719 C C . ARG A 1 95 ? -10.409 -8.829 -0.129 1.00 94.31 95 ARG A C 1
ATOM 721 O O . ARG A 1 95 ? -11.636 -8.793 -0.059 1.00 94.31 95 ARG A O 1
ATOM 728 N N . GLY A 1 96 ? -9.785 -9.334 -1.195 1.00 96.06 96 GLY A N 1
ATOM 729 C CA . GLY A 1 96 ? -10.463 -9.834 -2.396 1.00 96.06 96 GLY A CA 1
ATOM 730 C C . GLY A 1 96 ? -11.007 -8.735 -3.316 1.00 96.06 96 GLY A C 1
ATOM 731 O O . GLY A 1 96 ? -11.742 -9.021 -4.261 1.00 96.06 96 GLY A O 1
ATOM 732 N N . GLU A 1 97 ? -10.641 -7.475 -3.083 1.00 97.12 97 GLU A N 1
ATOM 733 C CA . GLU A 1 97 ? -11.069 -6.314 -3.865 1.00 97.12 97 GLU A CA 1
ATOM 734 C C . GLU A 1 97 ? -10.187 -6.152 -5.116 1.00 97.12 97 GLU A C 1
ATOM 736 O O . GLU A 1 97 ? -9.539 -5.128 -5.328 1.00 97.12 97 GLU A O 1
ATOM 741 N N . LEU A 1 98 ? -10.153 -7.184 -5.967 1.00 98.12 98 LEU A N 1
ATOM 742 C CA . LEU A 1 98 ? -9.234 -7.269 -7.113 1.00 98.12 98 LEU A CA 1
ATOM 743 C C . LEU A 1 98 ? -9.267 -6.046 -8.057 1.00 98.12 98 LEU A C 1
ATOM 745 O O . LEU A 1 98 ? -8.193 -5.597 -8.459 1.00 98.12 98 LEU A O 1
ATOM 749 N N . PRO A 1 99 ? -10.432 -5.452 -8.403 1.00 98.06 99 PRO A N 1
ATOM 750 C CA . PRO A 1 99 ? -10.454 -4.240 -9.225 1.00 98.06 99 PRO A CA 1
ATOM 751 C C . PRO A 1 99 ? -9.771 -3.042 -8.555 1.00 98.06 99 PRO A C 1
ATOM 753 O O . PRO A 1 99 ? -9.108 -2.255 -9.230 1.00 98.06 99 PRO A O 1
ATOM 756 N N . GLU A 1 100 ? -9.924 -2.902 -7.237 1.00 97.88 100 GLU A N 1
ATOM 757 C CA . GLU A 1 100 ? -9.283 -1.833 -6.476 1.00 97.88 100 GLU A CA 1
ATOM 758 C C . GLU A 1 100 ? -7.776 -2.082 -6.378 1.00 97.88 100 GLU A C 1
ATOM 760 O O . GLU A 1 100 ? -6.999 -1.176 -6.683 1.00 97.88 100 GLU A O 1
ATOM 765 N N . ALA A 1 101 ? -7.364 -3.316 -6.078 1.00 98.50 101 ALA A N 1
ATOM 766 C CA . ALA A 1 101 ? -5.961 -3.719 -6.076 1.00 98.50 101 ALA A CA 1
ATOM 767 C C . ALA A 1 101 ? -5.274 -3.397 -7.411 1.00 98.50 101 ALA A C 1
ATOM 769 O O . ALA A 1 101 ? -4.235 -2.741 -7.431 1.00 98.50 101 ALA A O 1
ATOM 770 N N . LEU A 1 102 ? -5.888 -3.779 -8.538 1.00 98.06 102 LEU A N 1
ATOM 771 C CA . LEU A 1 102 ? -5.353 -3.483 -9.868 1.00 98.06 102 LEU A CA 1
ATOM 772 C C . LEU A 1 102 ? -5.206 -1.974 -10.101 1.00 98.06 102 LEU A C 1
ATOM 774 O O . LEU A 1 102 ? -4.167 -1.539 -10.586 1.00 98.06 102 LEU A O 1
ATOM 778 N N . SER A 1 103 ? -6.202 -1.175 -9.699 1.00 98.25 103 SER A N 1
ATOM 779 C CA . SER A 1 103 ? -6.138 0.285 -9.848 1.00 98.25 103 SER A CA 1
ATOM 780 C C . SER A 1 103 ? -4.979 0.921 -9.071 1.00 98.25 103 SER A C 1
ATOM 782 O O . SER A 1 103 ? -4.395 1.900 -9.531 1.00 98.25 103 SER A O 1
ATOM 784 N N . TRP A 1 104 ? -4.626 0.363 -7.910 1.00 98.69 104 TRP A N 1
ATOM 785 C CA . TRP A 1 104 ? -3.497 0.827 -7.107 1.00 98.69 104 TRP A CA 1
ATOM 786 C C . TRP A 1 104 ? -2.151 0.365 -7.665 1.00 98.69 104 TRP A C 1
ATOM 788 O O . TRP A 1 104 ? -1.218 1.161 -7.679 1.00 98.69 104 TRP A O 1
ATOM 798 N N . TYR A 1 105 ? -2.059 -0.856 -8.202 1.00 98.31 105 TYR A N 1
ATOM 799 C CA . TYR A 1 105 ? -0.865 -1.297 -8.931 1.00 98.31 105 TYR A CA 1
ATOM 800 C C . TYR A 1 105 ? -0.612 -0.461 -10.190 1.00 98.31 105 TYR A C 1
ATOM 802 O O . TYR A 1 105 ? 0.527 -0.081 -10.445 1.00 98.31 105 TYR A O 1
ATOM 810 N N . ASP A 1 106 ? -1.658 -0.140 -10.959 1.00 97.56 106 ASP A N 1
ATOM 811 C CA . ASP A 1 106 ? -1.541 0.741 -12.127 1.00 97.56 106 ASP A CA 1
ATOM 812 C C . ASP A 1 106 ? -1.046 2.139 -11.713 1.00 97.56 106 ASP A C 1
ATOM 814 O O . ASP A 1 106 ? -0.173 2.705 -12.368 1.00 97.56 106 ASP A O 1
ATOM 818 N N . LEU A 1 107 ? -1.557 2.681 -10.599 1.00 98.12 107 LEU A N 1
ATOM 819 C CA . LEU A 1 107 ? -1.110 3.970 -10.067 1.00 98.12 107 LEU A CA 1
ATOM 820 C C . LEU A 1 107 ? 0.343 3.927 -9.568 1.00 98.12 107 LEU A C 1
ATOM 822 O O . LEU A 1 107 ? 1.086 4.876 -9.816 1.00 98.12 107 LEU A O 1
ATOM 826 N N . ALA A 1 108 ? 0.747 2.842 -8.901 1.00 97.94 108 ALA A N 1
ATOM 827 C CA . ALA A 1 108 ? 2.120 2.638 -8.449 1.00 97.94 108 ALA A CA 1
ATOM 828 C C . ALA A 1 108 ? 3.092 2.598 -9.637 1.00 97.94 108 ALA A C 1
ATOM 830 O O . ALA A 1 108 ? 4.061 3.344 -9.661 1.00 97.94 108 ALA A O 1
ATOM 831 N N . LEU A 1 109 ? 2.802 1.793 -10.664 1.00 96.69 109 LEU A N 1
ATOM 832 C CA . LEU A 1 109 ? 3.646 1.705 -11.861 1.00 96.69 109 LEU A CA 1
ATOM 833 C C . LEU A 1 109 ? 3.719 3.030 -12.626 1.00 96.69 109 LEU A C 1
ATOM 835 O O . LEU A 1 109 ? 4.785 3.400 -13.103 1.00 96.69 109 LEU A O 1
ATOM 839 N N . ALA A 1 110 ? 2.609 3.767 -12.716 1.00 96.12 110 ALA A N 1
ATOM 840 C CA . ALA A 1 110 ? 2.575 5.057 -13.402 1.00 96.12 110 ALA A CA 1
ATOM 841 C C . ALA A 1 110 ? 3.437 6.144 -12.731 1.00 96.12 110 ALA A C 1
ATOM 843 O O . ALA A 1 110 ?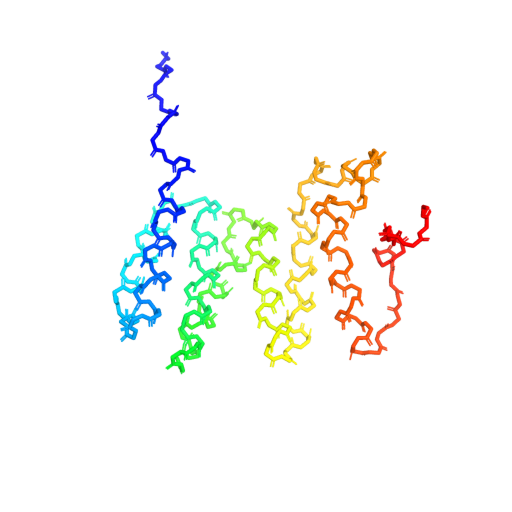 3.760 7.135 -13.382 1.00 96.12 110 ALA A O 1
ATOM 844 N N . ASN A 1 111 ? 3.784 5.977 -11.451 1.00 96.62 111 ASN A N 1
ATOM 845 C CA . ASN A 1 111 ? 4.610 6.918 -10.686 1.00 96.62 111 ASN A CA 1
ATOM 846 C C . ASN A 1 111 ? 5.945 6.301 -10.247 1.00 96.62 111 ASN A C 1
ATOM 848 O O . ASN A 1 111 ? 6.648 6.872 -9.414 1.00 96.62 111 ASN A O 1
ATOM 852 N N . LEU A 1 112 ? 6.297 5.131 -10.783 1.00 95.75 112 LEU A N 1
ATOM 853 C CA . LEU A 1 112 ? 7.546 4.451 -10.476 1.00 95.75 112 LEU A CA 1
ATOM 854 C C . LEU A 1 112 ? 8.731 5.292 -10.980 1.00 95.75 112 LEU A C 1
ATOM 856 O O . LEU A 1 112 ? 8.748 5.643 -12.164 1.00 95.75 112 LEU A O 1
ATOM 860 N N . PRO A 1 113 ? 9.701 5.640 -10.113 1.00 94.62 113 PRO A N 1
ATOM 861 C CA . PRO A 1 113 ? 10.900 6.353 -10.527 1.00 94.62 113 PRO A CA 1
ATOM 862 C C . PRO A 1 113 ? 11.629 5.647 -11.676 1.00 94.62 113 PRO A C 1
ATOM 864 O O . PRO A 1 113 ? 11.708 4.418 -11.728 1.00 94.62 113 PRO A O 1
ATOM 867 N N . GLU A 1 114 ? 12.202 6.429 -12.594 1.00 94.06 114 GLU A N 1
ATOM 868 C CA . GLU A 1 114 ? 12.974 5.881 -13.720 1.00 94.06 114 GLU A CA 1
ATOM 869 C C . GLU A 1 114 ? 14.163 5.033 -13.244 1.00 94.06 114 GLU A C 1
ATOM 871 O O . GLU A 1 114 ? 14.520 4.059 -13.901 1.00 94.06 114 GLU A O 1
ATOM 876 N N . GLU A 1 115 ? 14.748 5.373 -12.092 1.00 93.38 115 GLU A N 1
ATOM 877 C CA . GLU A 1 115 ? 15.830 4.609 -11.465 1.00 93.38 115 GLU A CA 1
ATOM 878 C C . GLU A 1 115 ? 15.393 3.198 -11.053 1.00 93.38 115 GLU A C 1
ATOM 880 O O . GLU A 1 115 ? 16.077 2.239 -11.406 1.00 93.38 115 GLU A O 1
ATOM 885 N N . ASP A 1 116 ? 14.217 3.053 -10.435 1.00 93.56 116 ASP A N 1
ATOM 886 C CA . ASP A 1 116 ? 13.650 1.748 -10.070 1.00 93.56 116 ASP A CA 1
ATOM 887 C C . ASP A 1 116 ? 13.338 0.909 -11.315 1.00 93.56 116 ASP A C 1
ATOM 889 O O . ASP A 1 116 ? 13.552 -0.305 -11.337 1.00 93.56 116 ASP A O 1
ATOM 893 N N . MET A 1 117 ? 12.849 1.553 -12.381 1.00 92.25 117 MET A N 1
ATOM 894 C CA . MET A 1 117 ? 12.624 0.887 -13.665 1.00 92.25 117 MET A CA 1
ATOM 895 C C . MET A 1 117 ? 13.933 0.458 -14.333 1.00 92.25 117 MET A C 1
ATOM 897 O O . MET A 1 117 ? 13.984 -0.627 -14.908 1.00 92.25 117 MET A O 1
ATOM 901 N N . ALA A 1 118 ? 14.996 1.258 -14.241 1.00 93.00 118 ALA A N 1
ATOM 902 C CA . ALA A 1 118 ? 16.301 0.924 -14.806 1.00 93.00 118 ALA A CA 1
ATOM 903 C C . ALA A 1 118 ? 16.953 -0.291 -14.118 1.00 93.00 118 ALA A C 1
ATOM 905 O O . ALA A 1 118 ? 17.753 -0.995 -14.738 1.00 93.00 118 ALA A O 1
ATOM 906 N N . GLU A 1 119 ? 16.586 -0.607 -12.869 1.00 92.75 119 GLU A N 1
ATOM 907 C CA . GLU A 1 119 ? 17.050 -1.829 -12.197 1.00 92.75 119 GLU A CA 1
ATOM 908 C C . GLU A 1 119 ? 16.610 -3.119 -12.913 1.00 92.75 119 GLU A C 1
ATOM 910 O O . GLU A 1 119 ? 17.253 -4.162 -12.746 1.00 92.75 119 GLU A O 1
ATOM 915 N N . MET A 1 120 ? 15.561 -3.056 -13.747 1.00 91.25 120 MET A N 1
ATOM 916 C CA . MET A 1 120 ? 15.092 -4.176 -14.576 1.00 91.25 120 MET A CA 1
ATOM 917 C C . MET A 1 120 ? 16.130 -4.650 -15.604 1.00 91.25 120 MET A C 1
ATOM 919 O O . MET A 1 120 ? 16.086 -5.806 -16.023 1.00 91.25 120 MET A O 1
ATOM 923 N N . ASP A 1 121 ? 17.089 -3.802 -15.979 1.00 91.31 121 ASP A N 1
ATOM 924 C CA . ASP A 1 121 ? 18.175 -4.159 -16.903 1.00 91.31 121 ASP A CA 1
ATOM 925 C C . ASP A 1 121 ? 19.403 -4.744 -16.172 1.00 91.31 121 ASP A C 1
ATOM 927 O O . ASP A 1 121 ? 20.399 -5.138 -16.788 1.00 91.31 121 ASP A O 1
ATOM 931 N N . GLY A 1 122 ? 19.360 -4.794 -14.836 1.00 89.88 122 GLY A N 1
ATOM 932 C CA . GLY A 1 122 ? 20.479 -5.172 -13.984 1.00 89.88 122 GLY A CA 1
ATOM 933 C C . GLY A 1 122 ? 20.576 -6.670 -13.653 1.00 89.88 122 GLY A C 1
ATOM 934 O O . GLY A 1 122 ? 19.636 -7.450 -13.822 1.00 89.88 122 GLY A O 1
ATOM 935 N N . PRO A 1 123 ? 21.705 -7.113 -13.065 1.00 88.19 123 PRO A N 1
ATOM 936 C CA . PRO A 1 123 ? 21.884 -8.506 -12.636 1.00 88.19 123 PRO A CA 1
ATOM 937 C C . PRO A 1 123 ? 20.858 -8.947 -11.576 1.00 88.19 123 PRO A C 1
ATOM 939 O O . PRO A 1 123 ? 20.529 -10.138 -11.497 1.00 88.19 123 PRO A O 1
ATOM 942 N N . ASN A 1 124 ? 20.322 -7.987 -10.816 1.00 87.50 124 ASN A N 1
ATOM 943 C CA . ASN A 1 124 ? 19.346 -8.183 -9.744 1.00 87.50 124 ASN A CA 1
ATOM 944 C C . ASN A 1 124 ? 17.896 -7.921 -10.176 1.00 87.50 124 ASN A C 1
ATOM 946 O O . ASN A 1 124 ? 17.027 -7.899 -9.313 1.00 87.50 124 ASN A O 1
ATOM 950 N N . ALA A 1 125 ? 17.618 -7.778 -11.476 1.00 89.81 125 ALA A N 1
ATOM 951 C CA . ALA A 1 125 ? 16.290 -7.442 -11.991 1.00 89.81 125 ALA A CA 1
ATOM 952 C C . ALA A 1 125 ? 15.159 -8.349 -11.470 1.00 89.81 125 ALA A C 1
ATOM 954 O O . ALA A 1 125 ? 14.052 -7.893 -11.231 1.00 89.81 125 ALA A O 1
ATOM 955 N N . GLY A 1 126 ? 15.434 -9.630 -11.197 1.00 88.62 126 GLY A N 1
ATOM 956 C CA . GLY A 1 126 ? 14.443 -10.529 -10.592 1.00 88.62 126 GLY A CA 1
ATOM 957 C C . GLY A 1 126 ? 13.956 -10.091 -9.199 1.00 88.62 126 GLY A C 1
ATOM 958 O O . GLY A 1 126 ? 12.827 -10.396 -8.828 1.00 88.62 126 GLY A O 1
ATOM 959 N N . TYR A 1 127 ? 14.784 -9.364 -8.445 1.00 89.00 127 TYR A N 1
ATOM 960 C CA . TYR A 1 127 ? 14.538 -8.955 -7.059 1.00 89.00 127 TYR A CA 1
ATOM 961 C C . TYR A 1 127 ? 14.231 -7.464 -6.899 1.00 89.00 127 TYR A C 1
ATOM 963 O O . TYR A 1 127 ? 13.960 -7.037 -5.778 1.00 89.00 127 TYR A O 1
ATOM 971 N N . CYS A 1 128 ? 14.304 -6.670 -7.970 1.00 93.62 128 CYS A N 1
ATOM 972 C CA . CYS A 1 128 ? 14.061 -5.239 -7.857 1.00 93.62 128 CYS A CA 1
ATOM 973 C C . CYS A 1 128 ? 12.585 -4.942 -7.561 1.00 93.62 128 CYS A C 1
ATOM 975 O O . CYS A 1 128 ? 11.677 -5.767 -7.760 1.00 93.62 128 CYS A O 1
ATOM 977 N N . PHE A 1 129 ? 12.350 -3.728 -7.076 1.00 94.56 129 PHE A N 1
ATOM 978 C CA . PHE A 1 129 ? 11.022 -3.247 -6.724 1.00 94.56 129 PHE A CA 1
ATOM 979 C C . PHE A 1 129 ? 10.079 -3.233 -7.940 1.00 94.56 129 PHE A C 1
ATOM 981 O O . PHE A 1 129 ? 8.962 -3.751 -7.862 1.00 94.56 129 PHE A O 1
ATOM 988 N N . ALA A 1 130 ? 10.564 -2.773 -9.098 1.00 95.75 130 ALA A N 1
ATOM 989 C CA . ALA A 1 130 ? 9.814 -2.764 -10.353 1.00 95.75 130 ALA A CA 1
ATOM 990 C C . ALA A 1 130 ? 9.307 -4.163 -10.757 1.00 95.75 130 ALA A C 1
ATOM 992 O O . ALA A 1 130 ? 8.118 -4.342 -11.036 1.00 95.75 130 ALA A O 1
ATOM 993 N N . ASN A 1 131 ? 10.169 -5.187 -10.717 1.00 95.06 131 ASN A N 1
ATOM 994 C CA . ASN A 1 131 ? 9.764 -6.557 -11.048 1.00 95.06 131 ASN A CA 1
ATOM 995 C C . ASN A 1 131 ? 8.745 -7.107 -10.042 1.00 95.06 131 ASN A C 1
ATOM 997 O O . ASN A 1 131 ? 7.827 -7.841 -10.416 1.00 95.06 131 ASN A O 1
ATOM 1001 N N . SER A 1 132 ? 8.886 -6.752 -8.762 1.00 94.44 132 SER A N 1
ATOM 1002 C CA . SER A 1 132 ? 7.952 -7.159 -7.707 1.00 94.44 132 SER A CA 1
ATOM 1003 C C . SER A 1 132 ? 6.553 -6.577 -7.939 1.00 94.44 132 SER A C 1
ATOM 1005 O O . SER A 1 132 ? 5.570 -7.326 -7.901 1.00 94.44 132 SER A O 1
ATOM 1007 N N . LEU A 1 133 ? 6.469 -5.286 -8.280 1.00 96.12 133 LEU A N 1
ATOM 1008 C CA . LEU A 1 133 ? 5.232 -4.597 -8.662 1.00 96.12 133 LEU A CA 1
ATOM 1009 C C . LEU A 1 133 ? 4.561 -5.239 -9.881 1.00 96.12 133 LEU A C 1
ATOM 1011 O O . LEU A 1 133 ? 3.375 -5.579 -9.831 1.00 96.12 133 LEU A O 1
ATOM 1015 N N . LEU A 1 134 ? 5.317 -5.449 -10.963 1.00 95.94 134 LEU A N 1
ATOM 1016 C CA . LEU A 1 134 ? 4.801 -6.045 -12.199 1.00 95.94 134 LEU A CA 1
ATOM 1017 C C . LEU A 1 134 ? 4.269 -7.463 -11.958 1.00 95.94 134 LEU A C 1
ATOM 1019 O O . LEU A 1 134 ? 3.168 -7.805 -12.393 1.00 95.94 134 LEU A O 1
ATOM 1023 N N . ASN A 1 135 ? 4.999 -8.281 -11.195 1.00 94.88 135 ASN A N 1
ATOM 1024 C CA . ASN A 1 135 ? 4.555 -9.627 -10.840 1.00 94.88 135 ASN A CA 1
ATOM 1025 C C . ASN A 1 135 ? 3.276 -9.614 -9.995 1.00 94.88 135 ASN A C 1
ATOM 1027 O O . ASN A 1 135 ? 2.376 -10.428 -10.221 1.00 94.88 135 ASN A O 1
ATOM 1031 N N . ALA A 1 136 ? 3.177 -8.713 -9.018 1.00 95.75 136 ALA A N 1
ATOM 1032 C CA . ALA A 1 136 ? 1.997 -8.598 -8.170 1.00 95.75 136 ALA A CA 1
ATOM 1033 C C . ALA A 1 136 ? 0.761 -8.155 -8.963 1.00 95.75 136 ALA A C 1
ATOM 1035 O O . ALA A 1 136 ? -0.298 -8.783 -8.864 1.00 95.75 136 ALA A O 1
ATOM 1036 N N . ARG A 1 137 ? 0.925 -7.171 -9.849 1.00 96.88 137 ARG A N 1
ATOM 1037 C CA . ARG A 1 137 ? -0.105 -6.749 -10.798 1.00 96.88 137 ARG A CA 1
ATOM 1038 C C . ARG A 1 137 ? -0.560 -7.888 -11.711 1.00 96.88 137 ARG A C 1
ATOM 1040 O O . ARG A 1 137 ? -1.764 -8.120 -11.839 1.00 96.88 137 ARG A O 1
ATOM 1047 N N . ASN A 1 138 ? 0.378 -8.627 -12.302 1.00 95.12 138 ASN A N 1
ATOM 1048 C CA . ASN A 1 138 ? 0.086 -9.760 -13.184 1.00 95.12 138 ASN A CA 1
ATOM 1049 C C . ASN A 1 138 ? -0.735 -10.837 -12.446 1.00 95.12 138 ASN A C 1
ATOM 1051 O O . ASN A 1 138 ? -1.729 -11.340 -12.973 1.00 95.12 138 ASN A O 1
ATOM 1055 N N . ARG A 1 139 ? -0.409 -11.131 -11.174 1.00 94.69 139 ARG A N 1
ATOM 1056 C CA . ARG A 1 139 ? -1.215 -12.039 -10.333 1.00 94.69 139 ARG A CA 1
ATOM 1057 C C . ARG A 1 139 ? -2.662 -11.561 -10.179 1.00 94.69 139 ARG A C 1
ATOM 1059 O O . ARG A 1 139 ? -3.573 -12.369 -10.357 1.00 94.69 139 ARG A O 1
ATOM 1066 N N . VAL A 1 140 ? -2.885 -10.275 -9.898 1.00 96.75 140 VAL A N 1
ATOM 1067 C CA . VAL A 1 140 ? -4.242 -9.708 -9.780 1.00 96.75 140 VAL A CA 1
ATOM 1068 C C . VAL A 1 140 ? -4.995 -9.786 -11.109 1.00 96.75 140 VAL A C 1
ATOM 1070 O O . VAL A 1 140 ? -6.151 -10.200 -11.133 1.00 96.75 140 VAL A O 1
ATOM 1073 N N . ARG A 1 141 ? -4.347 -9.460 -12.233 1.00 96.19 141 ARG A N 1
ATOM 1074 C CA . ARG A 1 141 ? -4.966 -9.543 -13.567 1.00 96.19 141 ARG A CA 1
ATOM 1075 C C . ARG A 1 141 ? -5.391 -10.961 -13.922 1.00 96.19 141 ARG A C 1
ATOM 1077 O O . ARG A 1 141 ? -6.518 -11.153 -14.373 1.00 96.19 141 ARG A O 1
ATOM 1084 N N . ARG A 1 142 ? -4.530 -11.948 -13.658 1.00 94.38 142 ARG A N 1
ATOM 1085 C CA . ARG A 1 142 ? -4.846 -13.372 -13.840 1.00 94.38 142 ARG A CA 1
ATOM 1086 C C . ARG A 1 142 ? -6.018 -13.810 -12.969 1.00 94.38 142 ARG A C 1
ATOM 1088 O O . ARG A 1 142 ? -6.897 -14.502 -13.462 1.00 94.38 142 ARG A O 1
ATOM 1095 N N . ALA A 1 143 ? -6.072 -13.367 -11.713 1.00 95.50 143 ALA A N 1
ATOM 1096 C CA . ALA A 1 143 ? -7.198 -13.651 -10.821 1.00 95.50 143 ALA A CA 1
ATOM 1097 C C . ALA A 1 143 ? -8.528 -13.027 -11.296 1.00 95.50 143 ALA A C 1
ATOM 1099 O O . ALA A 1 143 ? -9.594 -13.452 -10.861 1.00 95.50 143 ALA A O 1
ATOM 1100 N N . MET A 1 144 ? -8.471 -12.034 -12.189 1.00 96.25 144 MET A N 1
ATOM 1101 C CA . MET A 1 144 ? -9.626 -11.403 -12.835 1.00 96.25 144 MET A CA 1
ATOM 1102 C C . MET A 1 144 ? -9.886 -11.916 -14.265 1.00 96.25 144 MET A C 1
ATOM 1104 O O . MET A 1 144 ? -10.645 -11.274 -14.994 1.00 96.25 144 MET A O 1
ATOM 1108 N N . ASP A 1 145 ? -9.223 -12.995 -14.699 1.00 95.75 145 ASP A N 1
ATOM 1109 C CA . ASP A 1 145 ? -9.278 -13.531 -16.070 1.00 95.75 145 ASP A CA 1
ATOM 1110 C C . ASP A 1 145 ? -8.980 -12.483 -17.162 1.00 95.75 145 ASP A C 1
ATOM 1112 O O . ASP A 1 145 ? -9.511 -12.527 -18.276 1.00 95.75 145 ASP A O 1
ATOM 1116 N N . ARG A 1 146 ? -8.124 -11.499 -16.854 1.00 92.94 146 ARG A N 1
ATOM 1117 C CA . ARG A 1 146 ? -7.706 -10.485 -17.827 1.00 92.94 146 ARG A CA 1
ATOM 1118 C C . ARG A 1 146 ? -6.546 -10.996 -18.685 1.00 92.94 146 ARG A C 1
ATOM 1120 O O . ARG A 1 146 ? -5.644 -11.648 -18.158 1.00 92.94 146 ARG A O 1
ATOM 1127 N N . PRO A 1 147 ? -6.527 -10.674 -19.993 1.00 88.56 147 PRO A N 1
ATOM 1128 C CA . PRO A 1 147 ? -5.384 -10.983 -20.844 1.00 88.56 147 PRO A CA 1
ATOM 1129 C C . PRO A 1 147 ? -4.139 -10.229 -20.366 1.00 88.56 147 PRO A C 1
ATOM 1131 O O . PRO A 1 147 ? -4.256 -9.151 -19.780 1.00 88.56 147 PRO A O 1
ATOM 1134 N N . LEU A 1 148 ? -2.956 -10.775 -20.646 1.00 85.12 148 LEU A N 1
ATOM 1135 C CA . LEU A 1 148 ? -1.693 -10.078 -20.400 1.00 85.12 148 LEU A CA 1
ATOM 1136 C C . LEU A 1 148 ? -1.632 -8.786 -21.232 1.00 85.12 148 LEU A C 1
ATOM 1138 O O . LEU A 1 148 ? -2.123 -8.760 -22.363 1.00 85.12 148 LEU A O 1
ATOM 1142 N N . ASP A 1 149 ? -1.055 -7.727 -20.671 1.00 88.69 149 ASP A N 1
ATOM 1143 C CA . ASP A 1 149 ? -0.677 -6.516 -21.408 1.00 88.69 149 ASP A CA 1
ATOM 1144 C C . ASP A 1 149 ? 0.849 -6.347 -21.499 1.00 88.69 149 ASP A C 1
ATOM 1146 O O . ASP A 1 149 ? 1.610 -7.218 -21.079 1.00 88.69 149 ASP A O 1
ATOM 1150 N N . ASP A 1 150 ? 1.301 -5.245 -22.104 1.00 87.31 150 ASP A N 1
ATOM 1151 C CA . ASP A 1 150 ? 2.726 -4.998 -22.346 1.00 87.31 150 ASP A CA 1
ATOM 1152 C C . ASP A 1 150 ? 3.547 -4.993 -21.050 1.00 87.31 150 ASP A C 1
ATOM 1154 O O . ASP A 1 150 ? 4.648 -5.536 -21.034 1.00 87.31 150 ASP A O 1
ATOM 1158 N N . TRP A 1 151 ? 2.989 -4.481 -19.947 1.00 85.94 151 TRP A N 1
ATOM 1159 C CA . TRP A 1 151 ? 3.637 -4.515 -18.634 1.00 85.94 151 TRP A CA 1
ATOM 1160 C C . TRP A 1 151 ? 3.805 -5.941 -18.119 1.00 85.94 151 TRP A C 1
ATOM 1162 O O . TRP A 1 151 ? 4.855 -6.295 -17.584 1.00 85.94 151 TRP A O 1
ATOM 1172 N N . ASP A 1 152 ? 2.796 -6.788 -18.321 1.00 84.62 152 ASP A N 1
ATOM 1173 C CA . ASP A 1 152 ? 2.859 -8.184 -17.897 1.00 84.62 152 ASP A CA 1
ATOM 1174 C C . ASP A 1 152 ? 3.918 -8.986 -18.682 1.00 84.62 152 ASP A C 1
ATOM 1176 O O . ASP A 1 152 ? 4.411 -9.994 -18.179 1.00 84.62 152 ASP A O 1
ATOM 1180 N N . ASN A 1 153 ? 4.296 -8.542 -19.887 1.00 84.69 153 ASN A N 1
ATOM 1181 C CA . ASN A 1 153 ? 5.363 -9.154 -20.689 1.00 84.69 153 ASN A CA 1
ATOM 1182 C C . ASN A 1 153 ? 6.776 -8.732 -20.250 1.00 84.69 153 ASN A C 1
ATOM 1184 O O . ASN A 1 153 ? 7.750 -9.341 -20.691 1.00 84.69 153 ASN A O 1
ATOM 1188 N N . MET A 1 154 ? 6.902 -7.706 -19.403 1.00 84.00 154 MET A N 1
ATOM 1189 C CA . MET A 1 154 ? 8.189 -7.226 -18.881 1.00 84.00 154 MET A CA 1
ATOM 1190 C C . MET A 1 154 ? 8.621 -7.955 -17.600 1.00 84.00 154 MET A C 1
ATOM 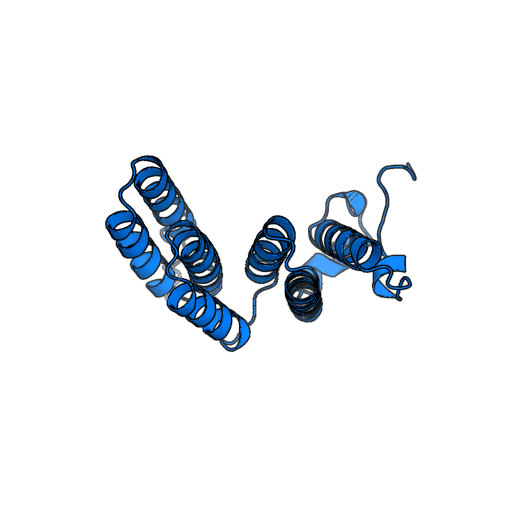1192 O O . MET A 1 154 ? 9.742 -7.755 -17.138 1.00 84.00 154 MET A O 1
ATOM 1196 N N . THR A 1 155 ? 7.757 -8.787 -17.003 1.00 84.06 155 THR A N 1
ATOM 1197 C CA . THR A 1 155 ? 8.092 -9.520 -15.772 1.00 84.06 155 THR A CA 1
ATOM 1198 C C . THR A 1 155 ? 9.197 -10.542 -16.008 1.00 84.06 155 THR A C 1
ATOM 1200 O O . THR A 1 155 ? 9.143 -11.304 -16.973 1.00 84.06 155 THR A O 1
ATOM 1203 N N . ILE A 1 156 ? 10.128 -10.636 -15.064 1.00 83.19 156 ILE A N 1
ATOM 1204 C CA . ILE A 1 156 ? 11.170 -11.663 -15.027 1.00 83.19 156 ILE A CA 1
ATOM 1205 C C . ILE A 1 156 ? 10.751 -12.720 -13.997 1.00 83.19 156 ILE A C 1
ATOM 1207 O O . ILE A 1 156 ? 10.644 -12.409 -12.804 1.00 83.19 156 ILE A O 1
ATOM 1211 N N . ASP A 1 157 ? 10.498 -13.956 -14.447 1.00 74.06 157 ASP A N 1
ATOM 1212 C CA . ASP A 1 157 ? 10.212 -15.095 -13.562 1.00 74.06 157 ASP A CA 1
ATOM 1213 C C . ASP A 1 157 ? 11.526 -15.648 -12.984 1.00 74.06 157 ASP A C 1
ATOM 1215 O O . ASP A 1 157 ? 12.542 -15.781 -13.670 1.00 74.06 157 ASP A O 1
ATOM 1219 N N . PHE A 1 158 ? 11.500 -16.028 -11.709 1.00 58.88 158 PHE A N 1
ATOM 1220 C CA . PHE A 1 158 ? 12.612 -16.703 -11.039 1.00 58.88 158 PHE A CA 1
ATOM 1221 C C . PHE A 1 158 ? 12.958 -18.055 -11.670 1.00 58.88 158 PHE A C 1
ATOM 1223 O O . PHE A 1 158 ? 14.045 -18.574 -11.430 1.00 58.88 158 PHE A O 1
ATOM 1230 N N . LYS A 1 159 ? 12.042 -18.643 -12.449 1.00 52.44 159 LYS A N 1
ATOM 1231 C CA . LYS A 1 159 ? 12.246 -19.938 -13.113 1.00 52.44 159 LYS A CA 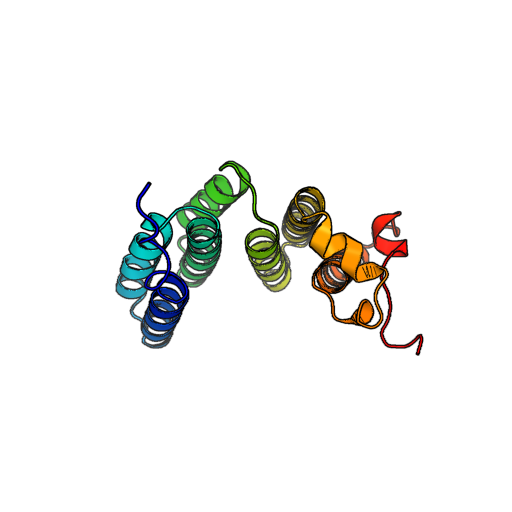1
ATOM 1232 C C . LYS A 1 159 ? 13.114 -19.883 -14.371 1.00 52.44 159 LYS A C 1
ATOM 1234 O O . LYS A 1 159 ? 13.518 -20.945 -14.835 1.00 52.44 159 LYS A O 1
ATOM 1239 N N . ASP A 1 160 ? 13.426 -18.696 -14.884 1.00 46.97 160 ASP A N 1
ATOM 1240 C CA . ASP A 1 160 ? 14.178 -18.524 -16.135 1.00 46.97 160 ASP A CA 1
ATOM 1241 C C . ASP A 1 160 ? 15.700 -18.344 -15.924 1.00 46.97 160 ASP A C 1
ATOM 1243 O O . ASP A 1 160 ? 16.394 -17.805 -16.791 1.00 46.97 160 ASP A O 1
ATOM 1247 N N . ARG A 1 161 ? 16.245 -18.803 -14.785 1.00 46.16 161 ARG A N 1
ATOM 1248 C CA . ARG A 1 161 ? 17.694 -18.852 -14.507 1.00 46.16 161 ARG A CA 1
ATOM 1249 C C . ARG A 1 161 ? 18.170 -20.235 -14.076 1.00 46.16 161 ARG A C 1
ATOM 1251 O O . ARG A 1 161 ? 17.505 -20.854 -13.217 1.00 46.16 161 ARG A O 1
#